Protein AF-A0A961IY24-F1 (afdb_monomer_lite)

pLDDT: mean 93.41, std 8.4, range [59.72, 98.69]

Radius of gyration: 11.98 Å; chains: 1; bounding box: 26×28×29 Å

Secondary structure (DSSP, 8-state):
---EEEEETTTSHHHHHHHHHHHHTT-EEEE--TTT--HHHHHTT-SEEEE----TT--TT-

Foldseek 3Di:
DAAEEEQEPCVDPVNVVVQVVCVVVRHHYHYDDPVPDDPVVSPPPHPYYHDPDDDPPDDPVD

Sequence (62 aa):
MTQTVLILGASGKIGAHAAKAFASAGWQVRRFNRKTDDMIQAAQGCDVIVNGLNPPNYHNWA

Structure (mmCIF, N/CA/C/O backbone):
data_AF-A0A961IY24-F1
#
_entry.id   AF-A0A961IY24-F1
#
loop_
_atom_site.group_PDB
_atom_site.id
_atom_site.type_symbol
_atom_site.label_atom_id
_atom_site.label_alt_id
_atom_site.label_comp_id
_atom_site.label_asym_id
_atom_site.label_entity_id
_atom_site.label_seq_id
_atom_site.pdbx_PDB_ins_code
_atom_site.Cartn_x
_atom_site.Cartn_y
_atom_site.Cartn_z
_atom_site.occupancy
_atom_site.B_iso_or_equiv
_atom_site.auth_seq_id
_atom_site.auth_comp_id
_atom_site.auth_a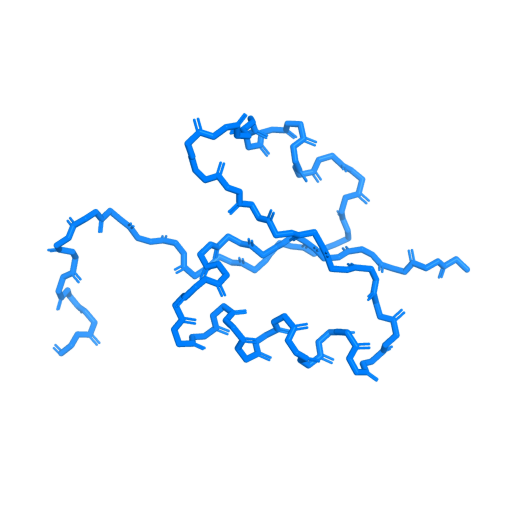sym_id
_atom_site.auth_atom_id
_atom_site.pdbx_PDB_model_num
ATOM 1 N N . MET A 1 1 ? -8.913 9.877 17.469 1.00 65.12 1 MET A N 1
ATOM 2 C CA . MET A 1 1 ? -7.595 9.778 16.807 1.00 65.12 1 MET A CA 1
ATOM 3 C C . MET A 1 1 ? -7.775 8.886 15.595 1.00 65.12 1 MET A C 1
ATOM 5 O O . MET A 1 1 ? -8.379 7.833 15.752 1.00 65.12 1 MET A O 1
ATOM 9 N N . THR A 1 2 ? -7.360 9.315 14.407 1.00 83.69 2 THR A N 1
ATOM 10 C CA . THR A 1 2 ? -7.537 8.519 13.183 1.00 83.69 2 THR A CA 1
ATOM 11 C C . THR A 1 2 ? -6.332 7.603 13.010 1.00 83.69 2 THR A C 1
ATOM 13 O O . THR A 1 2 ? -5.210 8.095 12.942 1.00 83.69 2 THR A O 1
ATOM 16 N N . GLN A 1 3 ? -6.560 6.290 12.973 1.00 97.50 3 GLN A N 1
ATOM 17 C CA . GLN A 1 3 ? -5.504 5.300 12.751 1.00 97.50 3 GLN A CA 1
ATOM 18 C C . GLN A 1 3 ? -5.009 5.368 11.302 1.00 97.50 3 GLN A C 1
ATOM 20 O O . GLN A 1 3 ? -5.799 5.613 10.383 1.00 97.50 3 GLN A O 1
ATOM 25 N N . THR A 1 4 ? -3.711 5.159 11.095 1.00 98.50 4 THR A N 1
ATOM 26 C CA . THR A 1 4 ? -3.055 5.266 9.788 1.00 98.50 4 THR A CA 1
ATOM 27 C C . THR A 1 4 ? -2.444 3.939 9.367 1.00 98.50 4 THR A C 1
ATOM 29 O O . THR A 1 4 ? -1.664 3.333 10.100 1.00 98.50 4 THR A O 1
ATOM 32 N N . VAL A 1 5 ? -2.745 3.522 8.137 1.00 98.69 5 VAL A N 1
ATOM 33 C CA . VAL A 1 5 ? -2.102 2.381 7.483 1.00 98.69 5 VAL A CA 1
ATOM 34 C C . VAL A 1 5 ? -1.239 2.842 6.309 1.00 98.69 5 VAL A C 1
ATOM 36 O O . VAL A 1 5 ? -1.680 3.642 5.480 1.00 98.69 5 VAL A O 1
ATOM 39 N N . LEU A 1 6 ? -0.030 2.291 6.197 1.00 98.69 6 LEU A N 1
ATOM 40 C CA . LEU A 1 6 ? 0.786 2.356 4.987 1.00 98.69 6 LEU A CA 1
ATOM 41 C C . LEU A 1 6 ? 0.586 1.093 4.147 1.00 98.69 6 LEU A C 1
ATOM 43 O O . LEU A 1 6 ? 0.809 -0.020 4.617 1.00 98.69 6 LEU A O 1
ATOM 47 N N . ILE A 1 7 ? 0.221 1.258 2.878 1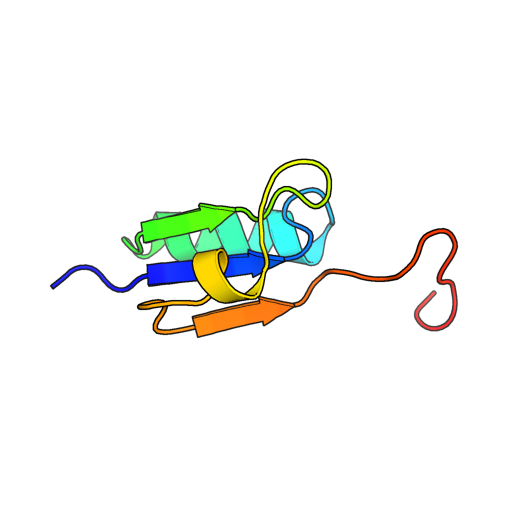.00 98.50 7 ILE A N 1
ATOM 48 C CA . ILE A 1 7 ? 0.084 0.162 1.917 1.00 98.50 7 ILE A CA 1
ATOM 49 C C . ILE A 1 7 ? 1.270 0.181 0.950 1.00 98.50 7 ILE A C 1
ATOM 51 O O . ILE A 1 7 ? 1.379 1.078 0.106 1.00 98.50 7 ILE A O 1
ATOM 55 N N . LEU A 1 8 ? 2.123 -0.841 1.026 1.00 97.38 8 LEU A N 1
ATOM 56 C CA . LEU A 1 8 ? 3.173 -1.100 0.042 1.00 97.38 8 LEU A CA 1
ATOM 57 C C . LEU A 1 8 ? 2.603 -1.988 -1.071 1.00 97.38 8 LEU A C 1
ATOM 5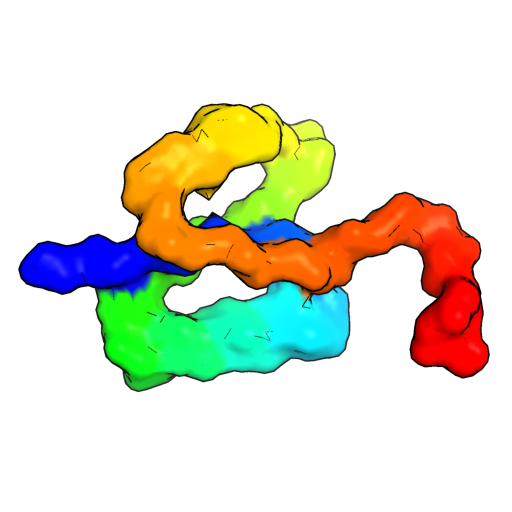9 O O . LEU A 1 8 ? 2.060 -3.057 -0.801 1.00 97.38 8 LEU A O 1
ATOM 63 N N . GLY A 1 9 ? 2.719 -1.559 -2.330 1.00 95.00 9 GLY A N 1
ATOM 64 C CA . GLY A 1 9 ? 2.149 -2.303 -3.463 1.00 95.00 9 GLY A CA 1
ATOM 65 C C . GLY A 1 9 ? 0.641 -2.088 -3.648 1.00 95.00 9 GLY A C 1
ATOM 66 O O . GLY A 1 9 ? -0.085 -3.021 -3.983 1.00 95.00 9 GLY A O 1
ATOM 67 N N . ALA A 1 10 ? 0.156 -0.856 -3.455 1.00 95.56 10 ALA A N 1
ATOM 68 C CA . ALA A 1 10 ? -1.270 -0.514 -3.515 1.00 95.56 10 ALA A CA 1
ATOM 69 C C . ALA A 1 10 ? -1.962 -0.776 -4.873 1.00 95.56 10 ALA A C 1
ATOM 71 O O . ALA A 1 10 ? -3.188 -0.787 -4.926 1.00 95.56 10 ALA A O 1
ATOM 72 N N . SER A 1 11 ? -1.208 -0.987 -5.958 1.00 92.94 11 SER A N 1
ATOM 73 C CA . SER A 1 11 ? -1.733 -1.369 -7.280 1.00 92.94 11 SER A CA 1
ATOM 74 C C . SER A 1 11 ? -1.875 -2.884 -7.483 1.00 92.94 11 SER A C 1
ATOM 76 O O . SER A 1 11 ? -2.461 -3.313 -8.474 1.00 92.94 11 SER A O 1
ATOM 78 N N . GLY A 1 12 ? -1.330 -3.705 -6.579 1.00 91.75 12 GLY A N 1
ATOM 79 C CA . GLY A 1 12 ? -1.454 -5.161 -6.630 1.00 91.75 12 GLY A CA 1
ATOM 80 C C . GLY A 1 12 ? -2.805 -5.652 -6.108 1.00 91.75 12 GLY A C 1
ATOM 81 O O . GLY A 1 12 ? -3.540 -4.905 -5.465 1.00 91.75 12 GLY A O 1
ATOM 82 N N . LYS A 1 13 ? -3.108 -6.941 -6.328 1.00 91.56 13 LYS A N 1
ATOM 83 C CA . LYS A 1 13 ? -4.380 -7.564 -5.910 1.00 91.56 13 LYS A CA 1
ATOM 84 C C . LYS A 1 13 ? -4.655 -7.345 -4.417 1.00 91.56 13 LYS A C 1
ATOM 86 O O . LYS A 1 13 ? -5.622 -6.681 -4.062 1.00 91.56 13 LYS A O 1
ATOM 91 N N . ILE A 1 14 ? -3.771 -7.830 -3.540 1.00 93.75 14 ILE A N 1
ATOM 92 C CA . ILE A 1 14 ? -3.957 -7.675 -2.088 1.00 93.75 14 ILE A CA 1
ATOM 93 C C . ILE A 1 14 ? -3.909 -6.201 -1.669 1.00 93.75 14 ILE A C 1
ATOM 95 O O . ILE A 1 14 ? -4.780 -5.760 -0.925 1.00 93.75 14 ILE A O 1
ATOM 99 N N . GLY A 1 15 ? -2.944 -5.422 -2.171 1.00 96.50 15 GLY A N 1
ATOM 100 C CA . GLY A 1 15 ? -2.774 -4.020 -1.779 1.00 96.50 15 GLY A CA 1
ATOM 101 C C . GLY A 1 15 ? -3.995 -3.146 -2.084 1.00 96.50 15 GLY A C 1
ATOM 102 O O . GLY A 1 15 ? -4.415 -2.365 -1.229 1.00 96.50 15 GLY A O 1
ATOM 103 N N . ALA A 1 16 ? -4.611 -3.310 -3.258 1.00 97.06 16 ALA A N 1
ATOM 104 C CA . ALA A 1 16 ? -5.802 -2.555 -3.642 1.00 97.06 16 ALA A CA 1
ATOM 105 C C . ALA A 1 16 ? -7.017 -2.900 -2.760 1.00 97.06 16 ALA A C 1
ATOM 107 O O . ALA A 1 16 ? -7.722 -1.999 -2.294 1.00 97.06 16 ALA A O 1
ATOM 108 N N . HIS A 1 17 ? -7.238 -4.190 -2.480 1.00 98.12 17 HIS A N 1
ATOM 109 C CA . HIS A 1 17 ? -8.326 -4.635 -1.603 1.00 98.12 17 HIS A CA 1
ATOM 110 C C . HIS A 1 17 ? -8.105 -4.214 -0.145 1.00 98.12 17 HIS A C 1
ATOM 112 O O . HIS A 1 17 ? -9.045 -3.730 0.486 1.00 98.12 17 HIS A O 1
ATOM 118 N N . ALA A 1 18 ? -6.874 -4.309 0.365 1.00 98.38 18 ALA A N 1
ATOM 119 C CA . ALA A 1 18 ? -6.524 -3.844 1.705 1.00 98.38 18 ALA A CA 1
ATOM 120 C C . ALA A 1 18 ? -6.761 -2.333 1.846 1.00 98.38 18 ALA A C 1
ATOM 122 O O . ALA A 1 18 ? -7.439 -1.900 2.774 1.00 98.38 18 ALA A O 1
ATOM 123 N N . ALA A 1 19 ? -6.291 -1.531 0.883 1.00 98.31 19 ALA A N 1
ATOM 124 C CA . ALA A 1 19 ? -6.519 -0.087 0.874 1.00 98.31 19 ALA A CA 1
ATOM 125 C C . ALA A 1 19 ? -8.016 0.265 0.915 1.00 98.31 19 ALA A C 1
ATOM 127 O O . ALA A 1 19 ? -8.410 1.187 1.626 1.00 98.31 19 ALA A O 1
ATOM 128 N N . LYS A 1 20 ? -8.858 -0.474 0.176 1.00 98.38 20 LYS A N 1
ATOM 129 C CA . LYS A 1 20 ? -10.316 -0.291 0.214 1.00 98.38 20 LYS A CA 1
ATOM 130 C C . LYS A 1 20 ? -10.894 -0.660 1.582 1.00 98.38 20 LYS A C 1
ATOM 132 O O . LYS A 1 20 ? -11.669 0.119 2.122 1.00 98.38 20 LYS 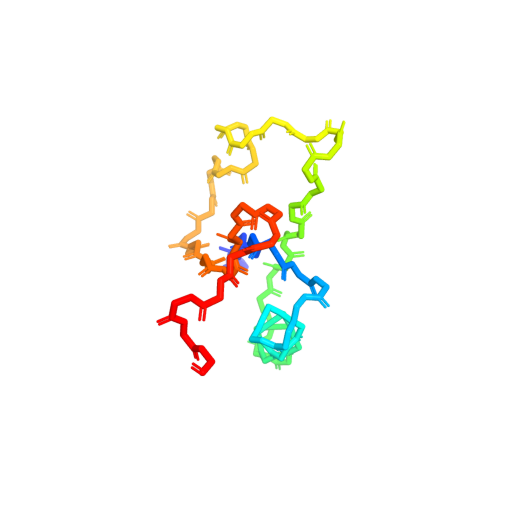A O 1
ATOM 137 N N . ALA A 1 21 ? -10.503 -1.802 2.146 1.00 98.44 21 ALA A N 1
ATOM 138 C CA . ALA A 1 21 ? -11.007 -2.272 3.436 1.00 98.44 21 ALA A CA 1
ATOM 139 C C . ALA A 1 21 ? -10.674 -1.298 4.580 1.00 98.44 21 ALA A C 1
ATOM 141 O O . ALA A 1 21 ? -11.566 -0.921 5.335 1.00 98.44 21 ALA A O 1
ATOM 142 N N . PHE A 1 22 ? -9.427 -0.824 4.658 1.00 98.44 22 PHE A N 1
ATOM 143 C CA . PHE A 1 22 ? -9.013 0.162 5.660 1.00 98.44 22 PHE A CA 1
ATOM 144 C C . PHE A 1 22 ? -9.737 1.503 5.495 1.00 98.44 22 PHE A C 1
ATOM 146 O O . PHE A 1 22 ? -10.236 2.050 6.477 1.00 98.44 22 PHE A O 1
ATOM 153 N N . ALA A 1 23 ? -9.866 2.005 4.262 1.00 98.06 23 ALA A N 1
ATOM 154 C CA . ALA A 1 23 ? -10.623 3.230 4.006 1.00 98.06 23 ALA A CA 1
ATOM 155 C C . ALA A 1 23 ? -12.098 3.085 4.424 1.00 98.06 23 ALA A C 1
ATOM 157 O O . ALA A 1 23 ? -12.642 3.974 5.073 1.00 98.06 23 ALA A O 1
ATOM 158 N N . SER A 1 24 ? -12.737 1.950 4.112 1.00 98.31 24 SER A N 1
ATOM 159 C CA . SER A 1 24 ? -14.110 1.649 4.541 1.00 98.31 24 SER A CA 1
ATOM 160 C C . SER A 1 24 ? -14.254 1.514 6.060 1.00 98.31 24 SER A C 1
ATOM 162 O O . SER A 1 24 ? -15.320 1.808 6.588 1.00 98.31 24 SER A O 1
ATOM 164 N N . ALA A 1 25 ? -13.192 1.116 6.762 1.00 97.69 25 ALA A N 1
ATOM 165 C CA . ALA A 1 25 ? -13.140 1.076 8.222 1.00 97.69 25 ALA A CA 1
ATOM 166 C C . ALA A 1 25 ? -12.823 2.444 8.867 1.00 97.69 25 ALA A C 1
ATOM 168 O O . ALA A 1 25 ? -12.680 2.522 10.084 1.00 97.69 25 ALA A O 1
ATOM 169 N N . GLY A 1 26 ? -12.689 3.518 8.079 1.00 97.56 26 GLY A N 1
ATOM 170 C CA . GLY A 1 26 ? -12.425 4.872 8.579 1.00 97.56 26 GLY A CA 1
ATOM 171 C C . GLY A 1 26 ? -10.953 5.178 8.876 1.00 97.56 26 GLY A C 1
ATOM 172 O O . GLY A 1 26 ? -10.659 6.181 9.526 1.00 97.56 26 GLY A O 1
ATOM 173 N N . TRP A 1 27 ? -10.021 4.342 8.411 1.00 98.38 27 TRP A N 1
ATOM 174 C CA . TRP A 1 27 ? -8.587 4.578 8.587 1.00 98.38 27 TRP A CA 1
ATOM 175 C C . TRP A 1 27 ? -8.045 5.561 7.548 1.00 98.38 27 TRP A C 1
ATOM 177 O O . TRP A 1 27 ? -8.485 5.589 6.394 1.00 98.38 27 TRP A O 1
ATOM 187 N N . GLN A 1 28 ? -7.008 6.311 7.922 1.00 98.44 28 GLN A N 1
ATOM 188 C CA . GLN A 1 28 ? -6.194 7.041 6.959 1.00 98.44 28 GLN A CA 1
ATOM 189 C C . GLN A 1 28 ? -5.331 6.047 6.171 1.00 98.44 28 GLN A C 1
ATOM 191 O O . GLN A 1 28 ? -4.531 5.306 6.738 1.00 98.44 28 GLN A O 1
ATOM 196 N N . VAL A 1 29 ? -5.473 6.046 4.845 1.00 98.44 29 VAL A N 1
ATOM 197 C CA . VAL A 1 29 ? -4.722 5.148 3.959 1.00 98.44 29 VAL A CA 1
ATOM 198 C C . VAL A 1 29 ? -3.615 5.915 3.246 1.00 98.44 29 VAL A C 1
ATOM 200 O O . VAL A 1 29 ? -3.877 6.692 2.325 1.00 98.44 29 VAL A O 1
ATOM 203 N N . ARG A 1 30 ? -2.367 5.645 3.627 1.00 98.25 30 ARG A N 1
ATOM 204 C CA . ARG A 1 30 ? -1.162 6.106 2.931 1.00 98.25 30 ARG A CA 1
ATOM 205 C C . ARG A 1 30 ? -0.757 5.046 1.907 1.00 98.25 30 ARG A C 1
ATOM 207 O O . ARG A 1 30 ? -0.562 3.884 2.250 1.00 98.25 30 ARG A O 1
ATOM 214 N N . ARG A 1 31 ? -0.656 5.417 0.631 1.00 98.19 31 ARG A N 1
ATOM 215 C CA . ARG A 1 31 ? -0.227 4.506 -0.444 1.00 98.19 31 ARG A CA 1
ATOM 216 C C . ARG A 1 31 ? 1.207 4.838 -0.821 1.00 98.19 31 ARG A C 1
ATOM 218 O O . ARG A 1 31 ? 1.463 5.966 -1.214 1.00 98.19 31 ARG A O 1
ATOM 225 N N . PHE A 1 32 ? 2.105 3.864 -0.714 1.00 97.88 32 PHE A N 1
ATOM 226 C CA . PHE A 1 32 ? 3.512 4.058 -1.049 1.00 97.88 32 PHE A CA 1
ATOM 227 C C . PHE A 1 32 ? 3.738 4.026 -2.562 1.00 97.88 32 PHE A C 1
ATOM 229 O O . PHE A 1 32 ? 3.395 3.039 -3.229 1.00 97.88 32 PHE A O 1
ATOM 236 N N . ASN A 1 33 ? 4.370 5.066 -3.095 1.00 95.44 33 ASN A N 1
ATOM 237 C CA . ASN A 1 33 ? 4.849 5.122 -4.466 1.00 95.44 33 ASN A CA 1
ATOM 238 C C . ASN A 1 33 ? 6.358 4.846 -4.525 1.00 95.44 33 ASN A C 1
ATOM 240 O O . ASN A 1 33 ? 7.180 5.705 -4.228 1.00 95.44 33 ASN A O 1
ATOM 244 N N . ARG A 1 34 ? 6.729 3.659 -5.025 1.00 91.75 34 ARG A N 1
ATOM 245 C CA . ARG A 1 34 ? 8.132 3.210 -5.136 1.00 91.75 34 ARG A CA 1
ATOM 246 C C . ARG A 1 34 ? 9.040 4.170 -5.921 1.00 91.75 34 ARG A C 1
ATOM 248 O O . ARG A 1 34 ? 10.250 4.114 -5.748 1.00 91.75 34 ARG A O 1
ATOM 255 N N . LYS A 1 35 ? 8.492 4.983 -6.832 1.00 93.00 35 LYS A N 1
ATOM 256 C CA . LYS A 1 35 ? 9.297 5.878 -7.679 1.00 93.00 35 LYS A CA 1
ATOM 257 C C . LYS A 1 35 ? 9.647 7.197 -6.999 1.00 93.00 35 LYS A C 1
ATOM 259 O O . LYS A 1 35 ? 10.615 7.825 -7.406 1.00 93.00 35 LYS A O 1
ATOM 264 N N . THR A 1 36 ? 8.830 7.640 -6.049 1.00 96.94 36 THR A N 1
ATOM 265 C CA . THR A 1 36 ? 8.881 9.015 -5.530 1.00 96.94 36 THR A CA 1
ATOM 266 C C . THR A 1 36 ? 9.039 9.087 -4.024 1.00 96.94 36 THR A C 1
ATOM 268 O O . THR A 1 36 ? 9.493 10.110 -3.524 1.00 96.94 36 THR A O 1
ATOM 271 N N . ASP A 1 37 ? 8.667 8.030 -3.307 1.00 97.44 37 ASP A N 1
ATOM 272 C CA . ASP A 1 37 ? 8.563 8.072 -1.857 1.00 97.44 37 ASP A CA 1
ATOM 273 C C . ASP A 1 37 ? 9.767 7.394 -1.200 1.00 97.44 37 ASP A C 1
ATOM 275 O O . ASP A 1 37 ? 10.235 6.341 -1.640 1.00 97.44 37 ASP A O 1
ATOM 279 N N . ASP A 1 38 ? 10.210 7.962 -0.081 1.00 97.62 38 ASP A N 1
ATOM 280 C CA . ASP A 1 38 ? 11.127 7.302 0.843 1.00 97.62 38 ASP A CA 1
ATOM 281 C C . ASP A 1 38 ? 10.343 6.392 1.800 1.00 97.62 38 ASP A C 1
ATOM 283 O O . ASP A 1 38 ? 9.368 6.812 2.429 1.00 97.62 38 ASP A O 1
ATOM 287 N N . MET A 1 39 ? 10.753 5.127 1.911 1.00 95.44 39 MET A N 1
ATOM 288 C CA . MET A 1 39 ? 10.012 4.132 2.691 1.00 95.44 39 MET A CA 1
ATOM 289 C C . MET A 1 39 ? 10.069 4.397 4.196 1.00 95.44 39 MET A C 1
ATOM 291 O O . MET A 1 39 ? 9.073 4.171 4.885 1.00 95.44 39 MET A O 1
ATOM 295 N N . ILE A 1 40 ? 11.204 4.877 4.709 1.00 97.31 40 ILE A N 1
ATOM 296 C CA . ILE A 1 40 ? 11.370 5.145 6.140 1.00 97.31 40 ILE A CA 1
ATOM 297 C C . ILE A 1 40 ? 10.464 6.310 6.531 1.00 97.31 40 ILE A C 1
ATOM 299 O O . ILE A 1 40 ? 9.692 6.192 7.483 1.00 97.31 40 ILE A O 1
ATOM 303 N N . GLN A 1 41 ? 10.485 7.397 5.760 1.00 98.19 41 GLN A N 1
ATOM 304 C CA . GLN A 1 41 ? 9.601 8.543 5.974 1.00 98.19 41 GLN A CA 1
ATOM 305 C C . GLN A 1 41 ? 8.127 8.157 5.824 1.00 98.19 41 GLN A C 1
ATOM 307 O O . GLN A 1 41 ? 7.297 8.535 6.649 1.00 98.19 41 GLN A O 1
ATOM 312 N N . ALA A 1 42 ? 7.790 7.348 4.818 1.00 97.75 42 ALA A N 1
ATOM 313 C CA . ALA A 1 42 ? 6.421 6.889 4.619 1.00 97.75 42 ALA A CA 1
ATOM 314 C C . ALA A 1 42 ? 5.916 5.991 5.760 1.00 97.75 42 ALA A C 1
ATOM 316 O O . ALA A 1 42 ? 4.710 5.969 5.998 1.00 97.75 42 ALA A O 1
ATOM 317 N N . ALA A 1 43 ? 6.789 5.273 6.469 1.00 97.94 43 ALA A N 1
ATOM 318 C CA . ALA A 1 43 ? 6.415 4.416 7.595 1.00 97.94 43 ALA A CA 1
ATOM 319 C C . ALA A 1 43 ? 6.208 5.186 8.910 1.00 97.94 43 ALA A C 1
ATOM 321 O O . ALA A 1 43 ? 5.440 4.741 9.762 1.00 97.94 43 ALA A O 1
ATOM 322 N N . GLN A 1 44 ? 6.850 6.346 9.073 1.00 98.00 44 GLN A N 1
ATOM 323 C CA . GLN A 1 44 ? 6.751 7.154 10.292 1.00 98.00 44 GLN A CA 1
ATOM 324 C C . GLN A 1 44 ? 5.290 7.478 10.645 1.00 98.00 44 GLN A C 1
ATOM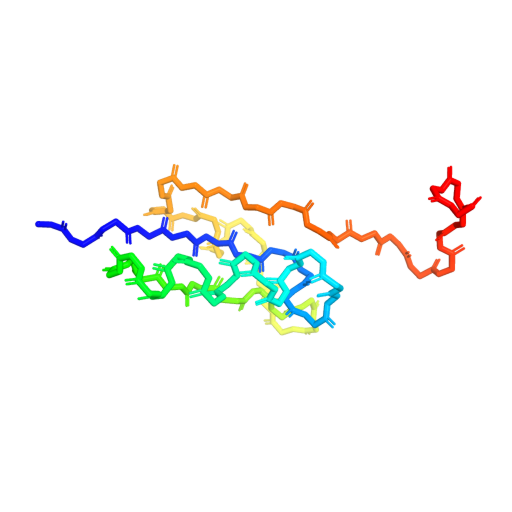 326 O O . GLN A 1 44 ? 4.504 7.935 9.802 1.00 98.00 44 GLN A O 1
ATOM 331 N N . GLY A 1 45 ? 4.941 7.228 11.911 1.00 96.69 45 GLY A N 1
ATOM 332 C CA . GLY A 1 45 ? 3.618 7.497 12.480 1.00 96.69 45 GLY A CA 1
ATOM 333 C C . GLY A 1 45 ? 2.481 6.614 11.957 1.00 96.69 45 GLY A C 1
ATOM 334 O O . GLY A 1 45 ? 1.328 6.900 12.262 1.00 96.69 45 GLY A O 1
ATOM 335 N N . CYS A 1 46 ? 2.766 5.579 11.160 1.00 98.19 46 CYS A N 1
ATOM 336 C CA . CYS A 1 46 ? 1.753 4.597 10.780 1.00 98.19 46 CYS A CA 1
ATOM 337 C C . CYS A 1 46 ? 1.577 3.564 11.896 1.00 98.19 46 CYS A C 1
ATOM 339 O O . CYS A 1 46 ? 2.560 3.055 12.430 1.00 98.19 46 CYS A O 1
ATOM 341 N N . ASP A 1 47 ? 0.330 3.209 12.191 1.00 98.44 47 ASP A N 1
ATOM 342 C CA . ASP A 1 47 ? -0.002 2.161 13.160 1.00 98.44 47 ASP A CA 1
ATOM 343 C C . ASP A 1 47 ? 0.187 0.761 12.554 1.00 98.44 47 ASP A C 1
ATOM 345 O O . ASP A 1 47 ? 0.497 -0.201 13.253 1.00 98.44 47 ASP A O 1
ATOM 349 N N . VAL A 1 48 ? -0.008 0.642 11.233 1.00 98.25 48 VAL A N 1
ATOM 350 C CA . VAL A 1 48 ? 0.087 -0.619 10.483 1.00 98.25 48 VAL A CA 1
ATOM 351 C C . VAL A 1 48 ? 0.794 -0.402 9.143 1.00 98.25 48 VAL A C 1
ATOM 353 O O . VAL A 1 48 ? 0.569 0.597 8.458 1.00 98.25 48 VAL A O 1
ATOM 356 N N . ILE A 1 49 ? 1.599 -1.384 8.725 1.00 98.38 49 ILE A N 1
ATOM 357 C CA . ILE A 1 49 ? 2.158 -1.483 7.371 1.00 98.38 49 ILE A CA 1
ATOM 358 C C . ILE A 1 49 ? 1.667 -2.784 6.730 1.00 98.38 49 ILE A C 1
ATOM 360 O O . ILE A 1 49 ? 1.923 -3.871 7.244 1.00 98.38 49 ILE A O 1
ATOM 364 N N . VAL A 1 50 ? 0.997 -2.686 5.581 1.00 98.00 50 VAL A N 1
ATOM 365 C CA . VAL A 1 50 ? 0.626 -3.842 4.754 1.00 98.00 50 VAL A CA 1
ATOM 366 C C . VAL A 1 50 ? 1.630 -3.973 3.620 1.00 98.00 50 VAL A C 1
ATOM 368 O O . VAL A 1 50 ? 1.698 -3.111 2.740 1.00 98.00 50 VAL A O 1
ATOM 371 N N . ASN A 1 51 ? 2.388 -5.069 3.614 1.00 95.44 51 ASN A N 1
ATOM 372 C 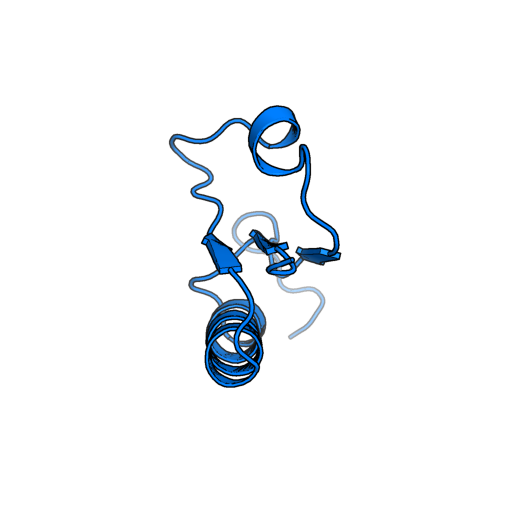CA . ASN A 1 51 ? 3.355 -5.346 2.561 1.00 95.44 51 ASN A CA 1
ATOM 373 C C . ASN A 1 51 ? 2.774 -6.267 1.477 1.00 95.44 51 ASN A C 1
ATOM 375 O O . ASN A 1 51 ? 2.747 -7.483 1.634 1.00 95.44 51 ASN A O 1
ATOM 379 N N . GLY A 1 52 ? 2.333 -5.681 0.363 1.00 93.00 52 GLY A N 1
ATOM 380 C CA . GLY A 1 52 ? 2.005 -6.390 -0.880 1.00 93.00 52 GLY A CA 1
ATOM 381 C C . GLY A 1 52 ? 3.037 -6.151 -1.986 1.00 93.00 52 GLY A C 1
ATOM 382 O O . GLY A 1 52 ? 2.721 -6.285 -3.170 1.00 93.00 52 GLY A O 1
ATOM 383 N N . LEU A 1 53 ? 4.243 -5.708 -1.623 1.00 90.50 53 LEU A N 1
ATOM 384 C CA . LEU A 1 53 ? 5.279 -5.268 -2.544 1.00 90.50 53 LEU A CA 1
ATOM 385 C C . LEU A 1 53 ? 6.313 -6.378 -2.775 1.00 90.50 53 LEU A C 1
ATOM 387 O O . LEU A 1 53 ? 6.996 -6.788 -1.847 1.00 90.50 53 LEU A O 1
ATOM 391 N N . ASN A 1 54 ? 6.496 -6.775 -4.036 1.00 87.88 54 ASN A N 1
ATOM 392 C CA . ASN A 1 54 ? 7.554 -7.696 -4.458 1.00 87.88 54 ASN A CA 1
ATOM 393 C C . ASN A 1 54 ? 8.496 -7.056 -5.497 1.00 87.88 54 ASN A C 1
ATOM 395 O O . ASN A 1 54 ? 8.116 -6.069 -6.157 1.00 87.88 54 ASN A O 1
ATOM 399 N N . PRO A 1 55 ? 9.718 -7.599 -5.670 1.00 85.25 55 PRO A N 1
ATOM 400 C CA . PRO A 1 55 ? 10.571 -7.272 -6.806 1.00 85.25 55 PRO A CA 1
ATOM 401 C C . PRO A 1 55 ? 9.845 -7.496 -8.144 1.00 85.25 55 PRO A C 1
ATOM 403 O O . PRO A 1 55 ? 8.923 -8.315 -8.216 1.00 85.25 55 PRO A O 1
ATOM 406 N N . PRO A 1 56 ? 10.237 -6.784 -9.215 1.00 80.69 56 PRO A N 1
ATOM 407 C CA . PRO A 1 56 ? 9.753 -7.088 -10.559 1.00 80.69 56 PRO A CA 1
ATOM 408 C C . PRO A 1 56 ? 9.967 -8.574 -10.897 1.00 80.69 56 PRO A C 1
ATOM 410 O O . PRO A 1 56 ? 11.000 -9.136 -10.544 1.00 80.69 56 PRO A O 1
ATOM 413 N N . ASN A 1 57 ? 9.007 -9.194 -11.592 1.00 80.62 57 ASN A N 1
ATOM 414 C CA . ASN A 1 57 ? 9.067 -10.592 -12.051 1.00 80.62 57 ASN A CA 1
ATOM 415 C C . ASN A 1 57 ? 9.195 -11.653 -10.935 1.00 80.62 57 ASN A C 1
ATOM 417 O O . ASN A 1 57 ? 9.770 -12.719 -11.154 1.00 80.62 57 ASN A O 1
ATOM 421 N N . TYR A 1 58 ? 8.664 -11.388 -9.739 1.00 80.75 58 TYR A N 1
ATOM 422 C CA . TYR A 1 58 ? 8.587 -12.387 -8.672 1.00 80.75 58 TYR A CA 1
ATOM 423 C C . TYR A 1 58 ? 7.441 -13.384 -8.925 1.00 80.75 58 TYR A C 1
ATOM 425 O O . TYR A 1 58 ? 6.279 -12.981 -8.949 1.00 80.75 58 TYR A O 1
ATOM 433 N N . HIS A 1 59 ? 7.761 -14.674 -9.082 1.00 77.19 59 HIS A N 1
ATOM 434 C CA . HIS A 1 59 ? 6.797 -15.727 -9.453 1.00 77.19 59 HIS A CA 1
ATOM 435 C C . HIS A 1 59 ? 6.637 -16.845 -8.410 1.00 77.19 59 HIS A C 1
ATOM 437 O O . HIS A 1 59 ? 5.847 -17.752 -8.620 1.00 77.19 59 HIS A O 1
ATOM 443 N N . ASN A 1 60 ? 7.325 -16.790 -7.265 1.00 80.75 60 ASN A N 1
ATOM 444 C CA . ASN A 1 60 ? 7.346 -17.908 -6.304 1.00 80.75 60 ASN A CA 1
ATOM 445 C C . ASN A 1 60 ? 6.019 -18.136 -5.550 1.00 80.75 60 ASN A C 1
ATOM 447 O O . ASN A 1 60 ? 5.947 -19.030 -4.712 1.00 80.75 60 ASN A O 1
ATOM 451 N N . TRP A 1 61 ? 5.000 -17.305 -5.785 1.00 71.12 61 TRP A N 1
ATOM 452 C CA . TRP A 1 61 ? 3.673 -17.401 -5.160 1.00 71.12 61 TRP A CA 1
ATOM 453 C C . TRP A 1 61 ? 2.551 -17.678 -6.176 1.00 71.12 61 TRP A C 1
ATOM 455 O O . TRP A 1 61 ? 1.379 -17.554 -5.819 1.00 71.12 61 TRP A O 1
ATOM 465 N N . ALA A 1 62 ? 2.901 -17.972 -7.432 1.00 59.72 62 ALA A N 1
ATOM 466 C CA . ALA A 1 62 ? 1.968 -18.342 -8.495 1.00 59.72 62 ALA A CA 1
ATOM 467 C C . ALA A 1 62 ? 1.975 -19.856 -8.724 1.00 59.72 62 ALA A C 1
ATOM 469 O O . ALA A 1 62 ? 3.068 -20.455 -8.612 1.00 59.72 62 ALA A O 1
#